Protein AF-A0A354EW04-F1 (afdb_monomer_lite)

Sequence (96 aa):
VVQPISGLGLIHLQGWSLTSPWLLAAYGLYVFVGVCWLPVVWIQYRMMKLAEQAAGQGAPLPPAYNRLFRWWFGLGWPAFAGVLGIYWLMVAKPEF

Foldseek 3Di:
DCVVVVVVVVCVVVVHDCVQPLNVLLVVLVVQLVVLVVLLVVLVVVLVVQVVVCVVVVHPRDVVNVVSVVSNVVSVVSNVVSVVSSVCSVVCVDRD

Structure (mmCIF, N/CA/C/O backbone):
data_AF-A0A354EW04-F1
#
_entry.id   AF-A0A354EW04-F1
#
loop_
_atom_site.group_PDB
_atom_site.id
_atom_site.type_symbol
_atom_site.label_atom_id
_atom_site.label_alt_id
_atom_site.label_comp_id
_atom_site.label_asym_id
_atom_site.label_entity_id
_atom_site.label_seq_id
_atom_site.pdbx_PDB_ins_code
_atom_site.Cartn_x
_atom_site.Cartn_y
_atom_site.Cartn_z
_atom_site.occupancy
_atom_site.B_iso_or_equiv
_atom_site.auth_seq_id
_atom_site.auth_comp_id
_atom_site.auth_asym_id
_atom_site.auth_atom_id
_atom_site.pdbx_PDB_model_num
ATOM 1 N N . VAL A 1 1 ? -11.551 -6.080 -19.554 1.00 48.69 1 VAL A N 1
ATOM 2 C CA . VAL A 1 1 ? -10.480 -6.949 -19.006 1.00 48.69 1 VAL A CA 1
ATOM 3 C C . VAL A 1 1 ? -9.835 -7.740 -20.150 1.00 48.69 1 VAL A C 1
ATOM 5 O O . VAL A 1 1 ? -10.047 -8.931 -20.278 1.00 48.69 1 VAL A O 1
ATOM 8 N N . VAL A 1 2 ? -9.123 -7.054 -21.053 1.00 45.81 2 VAL A N 1
ATOM 9 C CA . VAL A 1 2 ? -8.412 -7.662 -22.215 1.00 45.81 2 VAL A CA 1
ATOM 10 C C . VAL A 1 2 ? -6.963 -7.148 -22.309 1.00 45.81 2 VAL A C 1
ATOM 12 O O . VAL A 1 2 ? -6.111 -7.735 -22.964 1.00 45.81 2 VAL A O 1
ATOM 15 N N . GLN A 1 3 ? -6.671 -6.086 -21.552 1.00 47.12 3 GLN A N 1
ATOM 16 C CA . GLN A 1 3 ? -5.410 -5.352 -21.493 1.00 47.12 3 GLN A CA 1
ATOM 17 C C . GLN A 1 3 ? -4.149 -6.213 -21.272 1.00 47.12 3 GLN A C 1
ATOM 19 O O . GLN A 1 3 ? -3.142 -5.922 -21.918 1.00 47.12 3 GLN A O 1
ATOM 24 N N . PRO A 1 4 ? -4.164 -7.283 -20.446 1.00 55.03 4 PRO A N 1
ATOM 25 C CA . PRO A 1 4 ? -2.984 -8.133 -20.264 1.00 55.03 4 PRO A CA 1
ATOM 26 C C . PRO A 1 4 ? -2.630 -8.932 -21.525 1.00 55.03 4 PRO A C 1
ATOM 28 O O . PRO A 1 4 ? -1.461 -9.076 -21.868 1.00 55.03 4 PRO A O 1
ATOM 31 N N . ILE A 1 5 ? -3.649 -9.417 -22.240 1.00 59.50 5 ILE A N 1
ATOM 32 C CA . ILE A 1 5 ? -3.488 -10.281 -23.416 1.00 59.50 5 ILE A CA 1
ATOM 33 C C . ILE A 1 5 ? -3.062 -9.443 -24.623 1.00 59.50 5 ILE A C 1
ATOM 35 O O . ILE A 1 5 ? -2.144 -9.822 -25.347 1.00 59.50 5 ILE A O 1
ATOM 39 N N . SER A 1 6 ? -3.657 -8.259 -24.799 1.00 60.25 6 SER A N 1
ATOM 40 C CA . SER A 1 6 ? -3.234 -7.314 -25.839 1.00 60.25 6 SER A CA 1
ATOM 41 C C . SER A 1 6 ? -1.826 -6.762 -25.591 1.00 60.25 6 SER A C 1
ATOM 43 O O . SER A 1 6 ? -1.074 -6.575 -26.543 1.00 60.25 6 SER A O 1
ATOM 45 N N . GLY A 1 7 ? -1.442 -6.541 -24.327 1.00 56.59 7 GLY A N 1
ATOM 46 C CA . GLY A 1 7 ? -0.090 -6.102 -23.969 1.00 56.59 7 GLY A CA 1
ATOM 47 C C . GLY A 1 7 ? 0.974 -7.153 -24.295 1.00 56.59 7 GLY A C 1
ATOM 48 O O . GLY A 1 7 ? 1.984 -6.829 -24.913 1.00 56.59 7 GLY A O 1
ATOM 49 N N . LEU A 1 8 ? 0.717 -8.423 -23.961 1.00 60.03 8 LEU A N 1
ATOM 50 C CA . LEU A 1 8 ? 1.594 -9.544 -24.322 1.00 60.03 8 LEU A CA 1
ATOM 51 C C . LEU A 1 8 ? 1.682 -9.752 -25.840 1.00 60.03 8 LEU A C 1
ATOM 53 O O . LEU A 1 8 ? 2.774 -9.980 -26.358 1.00 60.03 8 LEU A O 1
ATOM 57 N N . GLY A 1 9 ? 0.559 -9.618 -26.552 1.00 61.06 9 GLY A N 1
ATOM 58 C CA . GLY A 1 9 ? 0.521 -9.697 -28.014 1.00 61.06 9 GLY A CA 1
ATOM 59 C C . GLY A 1 9 ? 1.354 -8.606 -28.692 1.00 61.06 9 GLY A C 1
ATOM 60 O O . GLY A 1 9 ? 2.096 -8.899 -29.625 1.00 61.06 9 GLY A O 1
ATOM 61 N N . LEU A 1 10 ? 1.299 -7.368 -28.187 1.00 59.69 10 LEU A N 1
ATOM 62 C CA . LEU A 1 10 ? 2.118 -6.266 -28.698 1.00 59.69 10 LEU A CA 1
ATOM 63 C C . LEU A 1 10 ? 3.611 -6.486 -28.430 1.00 59.69 10 LEU A C 1
ATOM 65 O O . LEU A 1 10 ? 4.402 -6.316 -29.346 1.00 59.69 10 LEU A O 1
ATOM 69 N N . ILE A 1 11 ? 4.001 -6.940 -27.234 1.00 57.34 11 ILE A N 1
ATOM 70 C CA . ILE A 1 11 ? 5.414 -7.213 -26.902 1.00 57.34 11 ILE A CA 1
ATOM 71 C C . ILE A 1 11 ? 6.003 -8.307 -27.811 1.00 57.34 11 ILE A C 1
ATOM 73 O O . ILE A 1 11 ? 7.131 -8.170 -28.284 1.00 57.34 11 ILE A O 1
ATOM 77 N N . HIS A 1 12 ? 5.229 -9.359 -28.107 1.00 55.97 12 HIS A N 1
ATOM 78 C CA . HIS A 1 12 ? 5.644 -10.428 -29.024 1.00 55.97 12 HIS A CA 1
ATOM 79 C C . HIS A 1 12 ? 5.742 -9.958 -30.483 1.00 55.97 12 HIS A C 1
ATOM 81 O O . HIS A 1 12 ? 6.689 -10.316 -31.178 1.00 55.97 12 HIS A O 1
ATOM 87 N N . LEU A 1 13 ? 4.794 -9.134 -30.945 1.00 56.03 13 LEU A N 1
ATOM 88 C CA . LEU A 1 13 ? 4.799 -8.585 -32.307 1.00 56.03 13 LEU A CA 1
ATOM 89 C C . LEU A 1 13 ? 5.885 -7.520 -32.519 1.00 56.03 13 LEU A C 1
ATOM 91 O O . LEU A 1 13 ? 6.317 -7.313 -33.650 1.00 56.03 13 LEU A O 1
ATOM 95 N N . GLN A 1 14 ? 6.337 -6.858 -31.452 1.00 56.38 14 GLN A N 1
ATOM 96 C CA . GLN A 1 14 ? 7.348 -5.798 -31.512 1.00 56.38 14 GLN A CA 1
ATOM 97 C C . GLN A 1 14 ? 8.792 -6.325 -31.399 1.00 56.38 14 GLN A C 1
ATOM 99 O O . GLN A 1 14 ? 9.728 -5.541 -31.536 1.00 56.38 14 GLN A O 1
ATOM 104 N N . GLY A 1 15 ? 8.993 -7.635 -31.183 1.00 52.53 15 GLY A N 1
ATOM 105 C CA . GLY A 1 15 ? 10.319 -8.274 -31.152 1.00 52.53 15 GLY A CA 1
ATOM 106 C C . GLY A 1 15 ? 11.164 -7.933 -29.919 1.00 52.53 15 GLY A C 1
ATOM 107 O O . GLY A 1 15 ? 12.386 -8.069 -29.947 1.00 52.53 15 GLY A O 1
ATOM 108 N N . TRP A 1 16 ? 10.537 -7.454 -28.844 1.00 53.34 16 TRP A N 1
ATOM 109 C CA . TRP A 1 16 ? 11.242 -7.002 -27.647 1.00 53.34 16 TRP A CA 1
ATOM 110 C C . TRP A 1 16 ? 11.607 -8.177 -26.737 1.00 53.34 16 TRP A C 1
ATOM 112 O O . TRP A 1 16 ? 10.772 -9.022 -26.415 1.00 53.34 16 TRP A O 1
ATOM 122 N N . SER A 1 17 ? 12.866 -8.216 -26.296 1.00 54.22 17 SER A N 1
ATOM 123 C CA . SER A 1 17 ? 13.331 -9.216 -25.338 1.00 54.22 17 SER A CA 1
ATOM 124 C C . SER A 1 17 ? 12.600 -9.057 -24.001 1.00 54.22 17 SER A C 1
ATOM 126 O O . SER A 1 17 ? 12.649 -7.999 -23.377 1.00 54.22 17 SER A O 1
ATOM 128 N N . LEU A 1 18 ? 11.992 -10.137 -23.501 1.00 56.59 18 LEU A N 1
ATOM 129 C CA . LEU A 1 18 ? 11.371 -10.210 -22.166 1.00 56.59 18 LEU A CA 1
ATOM 130 C C . LEU A 1 18 ? 12.373 -9.986 -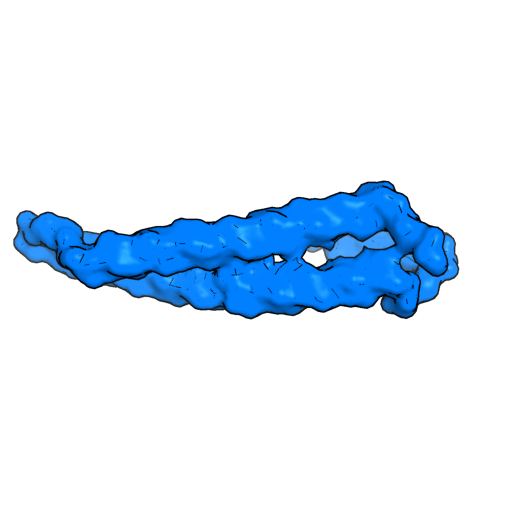21.010 1.00 56.59 18 LEU A C 1
ATOM 132 O O . LEU A 1 18 ? 11.990 -9.997 -19.843 1.00 56.59 18 LEU A O 1
ATOM 136 N N . THR A 1 19 ? 13.657 -9.795 -21.319 1.00 60.75 19 THR A N 1
ATOM 137 C CA . THR A 1 19 ? 14.736 -9.522 -20.363 1.00 60.75 19 THR A CA 1
ATOM 138 C C . THR A 1 19 ? 15.229 -8.075 -20.381 1.00 60.75 19 THR A C 1
ATOM 140 O O . THR A 1 19 ? 16.238 -7.787 -19.739 1.00 60.75 19 THR A O 1
ATOM 143 N N . SER A 1 20 ? 14.564 -7.153 -21.091 1.00 68.31 20 SER A N 1
ATOM 144 C CA . SER A 1 20 ? 14.982 -5.747 -21.098 1.00 68.31 20 SER A CA 1
ATOM 145 C C . SER A 1 20 ? 15.119 -5.200 -19.661 1.00 68.31 20 SER A C 1
ATOM 147 O O . SER A 1 20 ? 14.217 -5.416 -18.846 1.00 68.31 20 SER A O 1
ATOM 149 N N . PRO A 1 21 ? 16.201 -4.467 -19.329 1.00 74.19 21 PRO A N 1
ATOM 150 C CA . PRO A 1 21 ? 16.458 -3.981 -17.969 1.00 74.19 21 PRO A CA 1
ATOM 151 C C . PRO A 1 21 ? 15.295 -3.187 -17.358 1.00 74.19 21 PRO A C 1
ATOM 153 O O . PRO A 1 21 ? 14.979 -3.347 -16.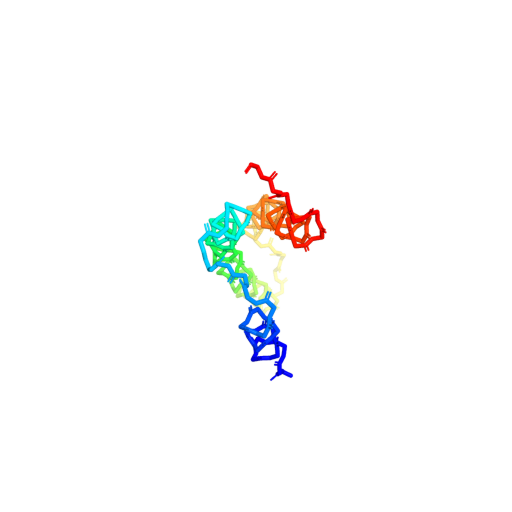179 1.00 74.19 21 PRO A O 1
ATOM 156 N N . TRP A 1 22 ? 14.598 -2.384 -18.171 1.00 73.69 22 TRP A N 1
ATOM 157 C CA . TRP A 1 22 ? 13.418 -1.631 -17.739 1.00 73.69 22 TRP A CA 1
ATOM 158 C C . TRP A 1 22 ? 12.232 -2.542 -17.371 1.00 73.69 22 TRP A C 1
ATOM 160 O O . TRP A 1 22 ? 11.465 -2.218 -16.465 1.00 73.69 22 TRP A O 1
ATOM 170 N N . LEU A 1 23 ? 12.102 -3.703 -18.024 1.00 75.38 23 LEU A N 1
ATOM 171 C CA . LEU A 1 23 ? 11.058 -4.694 -17.760 1.00 75.38 23 LEU A CA 1
ATOM 172 C C . LEU A 1 23 ? 11.349 -5.460 -16.461 1.00 75.38 23 LEU A C 1
ATOM 174 O O . LEU A 1 23 ? 10.454 -5.634 -15.637 1.00 75.38 23 LEU A O 1
ATOM 178 N N . LEU A 1 24 ? 12.614 -5.828 -16.223 1.00 82.25 24 LEU A N 1
ATOM 179 C CA . LEU A 1 24 ? 13.059 -6.411 -14.949 1.00 82.25 24 LEU A CA 1
ATOM 180 C C . LEU A 1 24 ? 12.837 -5.446 -13.775 1.00 82.25 24 LEU A C 1
ATOM 182 O O . LEU A 1 24 ? 12.323 -5.853 -12.731 1.00 82.25 24 LEU A O 1
ATOM 186 N N . ALA A 1 25 ? 13.156 -4.160 -13.958 1.00 83.12 25 ALA A N 1
ATOM 187 C CA . ALA A 1 25 ? 12.869 -3.124 -12.967 1.00 83.12 25 ALA A CA 1
ATOM 188 C C . ALA A 1 25 ? 11.357 -2.975 -12.717 1.00 83.12 25 ALA A C 1
ATOM 190 O O . ALA A 1 25 ? 10.929 -2.876 -11.564 1.00 83.12 25 ALA A O 1
ATOM 191 N N . ALA A 1 26 ? 10.536 -3.036 -13.771 1.00 81.88 26 ALA A N 1
ATOM 192 C CA . ALA A 1 26 ? 9.081 -3.007 -13.649 1.00 81.88 26 ALA A CA 1
ATOM 193 C C . ALA A 1 26 ? 8.536 -4.230 -12.891 1.00 81.88 26 ALA A C 1
ATOM 195 O O . ALA A 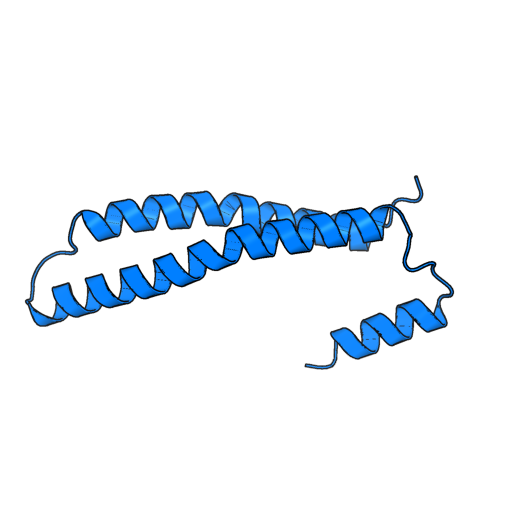1 26 ? 7.656 -4.069 -12.049 1.00 81.88 26 ALA A O 1
ATOM 196 N N . TYR A 1 27 ? 9.076 -5.434 -13.118 1.00 84.56 27 TYR A N 1
ATOM 197 C CA . TYR A 1 27 ? 8.703 -6.633 -12.358 1.00 84.56 27 TYR A CA 1
ATOM 198 C C . TYR A 1 27 ? 9.075 -6.519 -10.879 1.00 84.56 27 TYR A C 1
ATOM 200 O O . TYR A 1 27 ? 8.243 -6.811 -10.019 1.00 84.56 27 TYR A O 1
ATOM 208 N N . GLY A 1 28 ? 10.286 -6.047 -10.573 1.00 88.06 28 GLY A N 1
ATOM 209 C CA . GLY A 1 28 ? 10.715 -5.807 -9.194 1.00 88.06 28 GLY A CA 1
ATOM 210 C C . GLY A 1 28 ? 9.807 -4.803 -8.480 1.00 88.06 28 GLY A C 1
ATOM 211 O O . GLY A 1 28 ? 9.334 -5.068 -7.373 1.00 88.06 28 GLY A O 1
ATOM 212 N N . LEU A 1 29 ? 9.483 -3.691 -9.146 1.00 87.19 29 LEU A N 1
ATOM 213 C CA . LEU A 1 29 ? 8.534 -2.707 -8.627 1.00 87.19 29 LEU A CA 1
ATOM 214 C C . LEU A 1 29 ? 7.125 -3.282 -8.478 1.00 87.19 29 LEU A C 1
ATOM 216 O O . LEU A 1 29 ? 6.456 -2.982 -7.495 1.00 87.19 29 LEU A O 1
ATOM 220 N N . TYR A 1 30 ? 6.671 -4.129 -9.399 1.00 86.31 30 TYR A N 1
ATOM 221 C CA . TYR A 1 30 ? 5.350 -4.752 -9.316 1.00 86.31 30 TYR A CA 1
ATOM 222 C C . TYR A 1 30 ? 5.234 -5.678 -8.103 1.00 86.31 30 TYR A C 1
ATOM 224 O O . TYR A 1 30 ? 4.257 -5.601 -7.356 1.00 86.31 30 TYR A O 1
ATOM 232 N N . VAL A 1 31 ? 6.254 -6.505 -7.854 1.00 90.94 31 VAL A N 1
ATOM 233 C CA . VAL A 1 31 ? 6.321 -7.344 -6.648 1.00 90.94 31 VAL A CA 1
ATOM 234 C C . VAL A 1 31 ? 6.363 -6.472 -5.394 1.00 90.94 31 VAL A C 1
ATOM 236 O O . VAL A 1 31 ? 5.609 -6.728 -4.457 1.00 90.94 31 VAL A O 1
ATOM 239 N N . PHE A 1 32 ? 7.176 -5.412 -5.387 1.00 89.94 32 PHE A N 1
ATOM 240 C CA . PHE A 1 32 ? 7.250 -4.468 -4.270 1.00 89.94 32 PHE A CA 1
ATOM 241 C C . PHE A 1 32 ? 5.891 -3.819 -3.969 1.00 89.94 32 PHE A C 1
ATOM 243 O O . PHE A 1 32 ? 5.426 -3.860 -2.831 1.00 89.94 32 PHE A O 1
ATOM 250 N N . VAL A 1 33 ? 5.209 -3.296 -4.992 1.00 89.75 33 VAL A N 1
ATOM 251 C CA . VAL A 1 33 ? 3.859 -2.729 -4.867 1.00 89.75 33 VAL A CA 1
ATOM 252 C C . VAL A 1 33 ? 2.884 -3.776 -4.337 1.00 89.75 33 VAL A C 1
ATOM 254 O O . VAL A 1 33 ? 2.125 -3.474 -3.420 1.00 89.75 33 VAL A O 1
ATOM 257 N N . GLY A 1 34 ? 2.926 -5.007 -4.853 1.00 87.62 34 GLY A N 1
ATOM 258 C CA . GLY A 1 34 ? 2.083 -6.106 -4.379 1.00 87.62 34 GLY A CA 1
ATOM 259 C C . GLY A 1 34 ? 2.299 -6.424 -2.897 1.00 87.62 34 GLY A C 1
ATOM 260 O O . GLY A 1 34 ? 1.333 -6.541 -2.140 1.00 87.62 34 GLY A O 1
ATOM 261 N N . VAL A 1 35 ? 3.557 -6.486 -2.455 1.00 91.50 35 VAL A N 1
ATOM 262 C CA . VAL A 1 35 ? 3.919 -6.706 -1.045 1.00 91.50 35 VAL A CA 1
ATOM 263 C C . VAL A 1 35 ? 3.471 -5.539 -0.165 1.00 91.50 35 VAL A C 1
ATOM 265 O O . VAL A 1 35 ? 3.000 -5.773 0.944 1.00 91.50 35 VAL A O 1
ATOM 268 N N . CYS A 1 36 ? 3.551 -4.296 -0.643 1.00 88.50 36 CYS A N 1
ATOM 269 C CA . CYS A 1 36 ? 3.022 -3.135 0.078 1.00 88.50 36 CYS A CA 1
ATOM 270 C C . CYS A 1 36 ? 1.486 -3.088 0.089 1.00 88.50 36 CYS A C 1
ATOM 272 O O . CYS A 1 36 ? 0.898 -2.565 1.034 1.00 88.50 36 CYS A O 1
ATOM 274 N N . TRP A 1 37 ? 0.826 -3.646 -0.927 1.00 88.75 37 TRP A N 1
ATOM 275 C CA . TRP A 1 37 ? -0.627 -3.609 -1.090 1.00 88.75 37 TRP A CA 1
ATOM 276 C C . TRP A 1 37 ? -1.362 -4.674 -0.264 1.00 88.75 37 TRP A C 1
ATOM 278 O O . TRP A 1 37 ? -2.421 -4.392 0.297 1.00 88.75 37 TRP A O 1
ATOM 288 N N . LEU A 1 38 ? -0.806 -5.879 -0.107 1.00 89.25 38 LEU A N 1
ATOM 289 C CA . LEU A 1 38 ? -1.444 -6.941 0.689 1.00 89.25 38 LEU A CA 1
ATOM 290 C C . LEU A 1 38 ? -1.751 -6.518 2.148 1.00 89.25 38 LEU A C 1
ATOM 292 O O . LEU A 1 38 ? -2.885 -6.713 2.600 1.00 89.25 38 LEU A O 1
ATOM 296 N N . PRO A 1 39 ? -0.822 -5.880 2.893 1.00 89.19 39 PRO A N 1
ATOM 297 C CA . PRO A 1 39 ? -1.109 -5.359 4.225 1.00 89.19 39 PRO A CA 1
ATOM 298 C C . PRO A 1 39 ? -2.174 -4.260 4.217 1.00 89.19 39 PRO A C 1
ATOM 300 O O . PRO A 1 39 ? -2.968 -4.185 5.151 1.00 89.19 39 PRO A O 1
ATOM 303 N N . VAL A 1 40 ? -2.224 -3.425 3.173 1.00 91.25 40 VAL A N 1
ATOM 304 C CA . VAL A 1 40 ? -3.221 -2.349 3.030 1.00 91.25 40 VAL A CA 1
ATOM 305 C C . VAL A 1 40 ? -4.631 -2.933 2.998 1.00 91.25 40 VAL A C 1
ATOM 307 O O . VAL A 1 40 ? -5.483 -2.479 3.763 1.00 91.25 40 VAL A O 1
ATOM 310 N N . VAL A 1 41 ? -4.864 -3.978 2.197 1.00 90.69 41 VAL A N 1
ATOM 311 C CA . VAL A 1 41 ? -6.170 -4.660 2.115 1.00 90.69 41 VAL A CA 1
ATOM 312 C C . VAL A 1 41 ? -6.550 -5.292 3.453 1.00 90.69 41 VAL A C 1
ATOM 314 O O . VAL A 1 41 ? -7.681 -5.148 3.921 1.00 90.69 41 VAL A O 1
ATOM 317 N N . TRP A 1 42 ? -5.597 -5.949 4.117 1.00 92.12 42 TRP A N 1
ATOM 318 C CA . TRP A 1 42 ? -5.842 -6.528 5.437 1.00 92.12 42 TRP A CA 1
ATOM 319 C C . TRP A 1 42 ? -6.193 -5.461 6.485 1.00 92.12 42 TRP A C 1
ATOM 321 O O . TRP A 1 42 ? -7.111 -5.653 7.290 1.00 92.12 42 TRP A O 1
ATOM 331 N N . ILE A 1 43 ? -5.511 -4.311 6.459 1.00 92.62 43 ILE A N 1
ATOM 332 C CA . ILE A 1 43 ? -5.825 -3.181 7.337 1.00 92.62 43 ILE A CA 1
ATOM 333 C C . ILE A 1 43 ? -7.228 -2.638 7.037 1.00 92.62 43 ILE A C 1
ATOM 335 O O . ILE A 1 43 ? -7.984 -2.415 7.983 1.00 92.62 43 ILE A O 1
ATOM 339 N N . GLN A 1 44 ? -7.603 -2.479 5.764 1.00 91.69 44 GLN A N 1
ATOM 340 C CA . GLN A 1 44 ? -8.942 -2.019 5.372 1.00 91.69 44 GLN A CA 1
ATOM 341 C C . GLN A 1 44 ? -10.037 -2.936 5.923 1.00 91.69 44 GLN A C 1
ATOM 343 O O . GLN A 1 44 ? -10.978 -2.455 6.555 1.00 91.69 44 GLN A O 1
ATOM 348 N N . TYR A 1 45 ? -9.874 -4.252 5.774 1.00 93.56 45 TYR A N 1
ATOM 349 C CA . TYR A 1 45 ? -10.815 -5.228 6.326 1.00 93.56 45 TYR A CA 1
ATOM 350 C C . TYR A 1 45 ? -10.918 -5.136 7.857 1.00 93.56 45 TYR A C 1
ATOM 352 O O . TYR A 1 45 ? -12.006 -5.137 8.436 1.00 93.56 45 TYR A O 1
ATOM 360 N N . ARG A 1 46 ? -9.781 -4.999 8.546 1.00 93.19 46 ARG A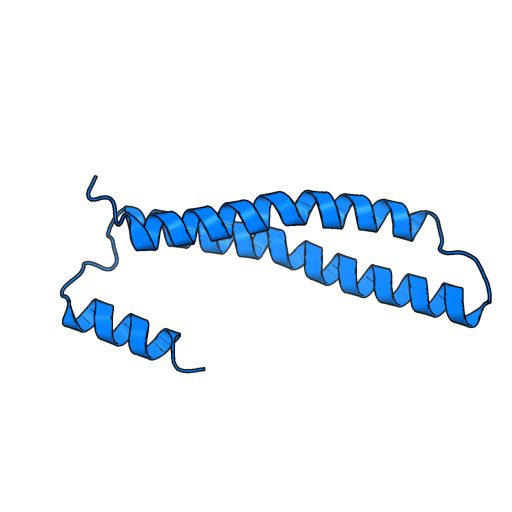 N 1
ATOM 361 C CA . ARG A 1 46 ? -9.757 -4.867 10.008 1.00 93.19 46 ARG A CA 1
ATOM 362 C C . ARG A 1 46 ? -10.417 -3.569 10.480 1.00 93.19 46 ARG A C 1
ATOM 364 O O . ARG A 1 46 ? -11.119 -3.574 11.489 1.00 93.19 46 ARG A O 1
ATOM 371 N N . MET A 1 47 ? -10.190 -2.470 9.768 1.00 92.25 47 MET A N 1
ATOM 372 C CA . MET A 1 47 ? -10.802 -1.173 10.052 1.00 92.25 47 MET A CA 1
ATOM 373 C C . MET A 1 47 ? -12.318 -1.207 9.854 1.00 92.25 47 MET A C 1
ATOM 375 O O . MET A 1 47 ? -13.032 -0.713 10.723 1.00 92.25 47 MET A O 1
ATOM 379 N N . MET A 1 48 ? -12.800 -1.847 8.782 1.00 93.19 48 MET A N 1
ATOM 380 C CA . MET A 1 48 ? -14.228 -2.092 8.550 1.00 93.19 48 MET A CA 1
ATOM 381 C C . MET A 1 48 ? -14.854 -2.825 9.742 1.00 93.19 48 MET A C 1
ATOM 383 O O . MET A 1 48 ? -15.815 -2.332 10.322 1.00 93.19 48 MET A O 1
ATOM 387 N N . LYS A 1 49 ? -14.255 -3.939 10.182 1.00 93.38 49 LYS A N 1
ATOM 388 C CA . LYS A 1 49 ? -14.767 -4.713 11.324 1.00 93.38 49 LYS A CA 1
ATOM 389 C C . LYS A 1 49 ? -14.826 -3.894 12.620 1.00 93.38 49 LYS A C 1
ATOM 391 O O . LYS A 1 49 ? -15.776 -4.016 13.387 1.00 93.38 49 LYS A O 1
ATOM 396 N N . LEU A 1 50 ? -13.816 -3.059 12.879 1.00 90.88 50 LEU A N 1
ATOM 397 C CA . LEU A 1 50 ? -13.805 -2.173 14.051 1.00 90.88 50 LEU A CA 1
ATOM 398 C C . LEU A 1 50 ? -14.887 -1.090 13.964 1.00 90.88 50 LEU A C 1
ATOM 400 O O . LEU A 1 50 ? -15.496 -0.760 14.979 1.00 90.88 50 LEU A O 1
ATOM 404 N N . ALA A 1 51 ? -15.128 -0.549 12.770 1.00 91.44 51 ALA A N 1
ATOM 405 C CA . ALA A 1 51 ? -16.181 0.432 12.542 1.00 91.44 51 ALA A CA 1
ATOM 406 C C . ALA A 1 51 ? -17.578 -0.188 12.712 1.00 91.44 51 ALA A C 1
ATOM 408 O O . ALA A 1 51 ? -18.416 0.404 13.385 1.00 91.44 51 ALA A O 1
ATOM 409 N N . GLU A 1 52 ? -17.811 -1.397 12.192 1.00 93.00 52 GLU A N 1
ATOM 410 C CA . GLU A 1 52 ? -19.070 -2.134 12.383 1.00 93.00 52 GLU A CA 1
ATOM 411 C C . GLU A 1 52 ? -19.351 -2.419 13.862 1.00 93.00 52 GLU A C 1
ATOM 413 O O . GLU A 1 52 ? -20.466 -2.210 14.337 1.00 93.00 52 GLU A O 1
ATOM 418 N N . GLN A 1 53 ? -18.334 -2.847 14.615 1.00 91.44 53 GLN A N 1
ATOM 419 C CA . GLN A 1 53 ? -18.468 -3.091 16.053 1.00 91.44 53 GLN A CA 1
ATOM 420 C C . GLN A 1 53 ? -18.801 -1.814 16.831 1.00 91.44 53 GLN A C 1
ATOM 422 O O . GLN A 1 53 ? -19.669 -1.841 17.702 1.00 91.44 53 GLN A O 1
ATOM 427 N N . ALA A 1 54 ? -18.132 -0.702 16.512 1.00 90.88 54 ALA A N 1
ATOM 428 C CA . ALA A 1 54 ? -18.394 0.590 17.139 1.00 90.88 54 ALA A CA 1
ATOM 429 C C . ALA A 1 54 ? -19.807 1.099 16.807 1.00 90.88 54 ALA A C 1
ATOM 431 O O . ALA A 1 54 ? -20.537 1.520 17.705 1.00 90.88 54 ALA A O 1
ATOM 432 N N . ALA A 1 55 ? -20.226 0.968 15.544 1.00 90.69 55 ALA A N 1
ATOM 433 C CA . ALA A 1 55 ? -21.561 1.342 15.085 1.00 90.69 55 ALA A CA 1
ATOM 434 C C . ALA A 1 55 ? -22.662 0.527 15.783 1.00 90.69 55 ALA A C 1
ATOM 436 O O . ALA A 1 55 ? -23.646 1.103 16.241 1.00 90.69 55 ALA A O 1
ATOM 437 N N . GLY A 1 56 ? -22.475 -0.789 15.937 1.00 91.56 56 GLY A N 1
ATOM 438 C CA . GLY A 1 56 ? -23.432 -1.660 16.629 1.00 91.56 56 GLY A CA 1
ATOM 439 C C . GLY A 1 56 ? -23.576 -1.375 18.129 1.00 91.56 56 GLY A C 1
ATOM 440 O O . GLY A 1 56 ? -24.611 -1.682 18.711 1.00 91.56 56 GLY A O 1
ATOM 441 N N . GLN A 1 57 ? -22.562 -0.773 18.756 1.00 88.75 57 GLN A N 1
ATOM 442 C CA . GLN A 1 57 ? -22.569 -0.412 20.180 1.00 88.75 57 GLN A CA 1
ATOM 443 C C . GLN A 1 57 ? -22.911 1.067 20.425 1.00 88.75 57 GLN A C 1
ATOM 445 O O . GLN A 1 57 ? -22.948 1.496 21.576 1.00 88.75 57 GLN A O 1
ATOM 450 N N . GLY A 1 58 ? -23.122 1.863 19.367 1.00 85.00 58 GLY A N 1
ATOM 451 C CA . GLY A 1 58 ? -23.269 3.319 19.478 1.00 85.00 58 GLY A CA 1
ATOM 452 C C . GLY A 1 58 ? -22.041 4.007 20.092 1.00 85.00 58 GLY A C 1
ATOM 453 O O . GLY A 1 58 ? -22.152 5.096 20.652 1.00 85.00 58 GLY A O 1
ATO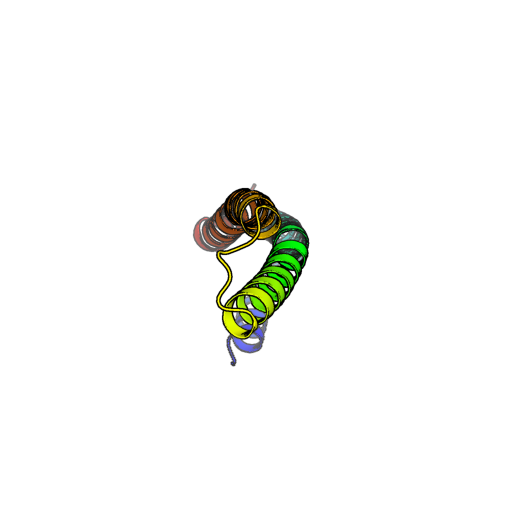M 454 N N . ALA A 1 59 ? -20.878 3.357 20.029 1.00 86.50 59 ALA A N 1
ATOM 455 C CA . ALA A 1 59 ? -19.646 3.805 20.656 1.00 86.50 59 ALA A CA 1
ATOM 456 C C . ALA A 1 59 ? -18.761 4.558 19.646 1.00 86.50 59 ALA A C 1
ATOM 458 O O . ALA A 1 59 ? -18.809 4.281 18.444 1.00 86.50 59 ALA A O 1
ATOM 459 N N . PRO A 1 60 ? -17.913 5.495 20.101 1.00 88.25 60 PRO A N 1
ATOM 460 C CA . PRO A 1 60 ? -16.932 6.130 19.230 1.00 88.25 60 PRO A CA 1
ATOM 461 C C . PRO A 1 60 ? -15.899 5.118 18.708 1.00 88.25 60 PRO A C 1
ATOM 463 O O . PRO A 1 60 ? -15.631 4.086 19.325 1.00 88.25 60 PRO A O 1
ATOM 466 N N . LEU A 1 61 ? -15.281 5.446 17.568 1.00 88.31 61 LEU A N 1
ATOM 467 C CA . LEU A 1 61 ? -14.251 4.615 16.942 1.00 88.31 61 LEU A CA 1
ATOM 468 C C . LEU A 1 61 ? -13.091 4.341 17.918 1.00 88.31 61 LEU A C 1
ATOM 470 O O . LEU A 1 61 ? -12.518 5.282 18.477 1.00 88.31 61 LEU A O 1
ATOM 474 N N . PRO A 1 62 ? -12.697 3.070 18.110 1.00 88.62 62 PRO A N 1
ATOM 475 C CA . PRO A 1 62 ? -11.672 2.722 19.079 1.00 88.62 62 PRO A CA 1
ATOM 476 C C . PRO A 1 62 ? -10.292 3.253 18.649 1.00 88.62 62 PRO A C 1
ATOM 478 O O . PRO A 1 62 ? -9.981 3.266 17.456 1.00 88.62 62 PRO A O 1
ATOM 481 N N . PRO A 1 63 ? -9.383 3.579 19.590 1.00 89.00 63 PRO A N 1
ATOM 482 C CA . PRO A 1 63 ? -8.022 4.041 19.277 1.00 89.00 63 PRO A CA 1
ATOM 483 C C . PRO A 1 63 ? -7.221 3.094 18.364 1.00 89.00 63 PRO A C 1
ATOM 485 O O . PRO A 1 63 ? -6.322 3.520 17.636 1.00 89.00 63 PRO A O 1
ATOM 488 N N . ALA A 1 64 ? -7.560 1.799 18.370 1.00 89.44 64 ALA A N 1
ATOM 489 C CA . ALA A 1 64 ? -7.001 0.805 17.457 1.00 89.44 64 ALA A CA 1
ATOM 490 C C . ALA A 1 64 ? -7.266 1.133 15.974 1.00 89.44 64 ALA A C 1
ATOM 492 O O . ALA A 1 64 ? -6.383 0.900 15.147 1.00 89.44 64 ALA A O 1
ATOM 493 N N . TYR A 1 65 ? -8.422 1.721 15.648 1.00 92.12 65 TYR A N 1
ATOM 494 C CA . TYR A 1 65 ? -8.761 2.181 14.299 1.00 92.12 65 TYR A CA 1
ATOM 495 C C . TYR A 1 65 ? -7.797 3.279 13.836 1.00 92.12 65 TYR A C 1
ATOM 497 O O . TYR A 1 65 ? -7.207 3.174 12.765 1.00 92.12 65 TYR A O 1
ATOM 505 N N . ASN A 1 66 ? -7.542 4.279 14.685 1.00 88.94 66 ASN A N 1
ATOM 506 C CA . ASN A 1 66 ? -6.634 5.386 14.361 1.00 88.94 66 ASN A CA 1
ATOM 507 C C . ASN A 1 66 ? -5.189 4.910 14.152 1.00 88.94 66 ASN A C 1
ATOM 509 O O . ASN A 1 66 ? -4.488 5.404 13.267 1.00 88.94 66 ASN A O 1
ATOM 513 N N . ARG A 1 67 ? -4.732 3.918 14.930 1.00 91.75 67 ARG A N 1
ATOM 514 C CA . ARG A 1 67 ? -3.410 3.300 14.724 1.00 91.75 67 ARG A CA 1
ATOM 515 C C . ARG A 1 67 ? -3.321 2.608 13.366 1.00 91.75 67 ARG A C 1
ATOM 517 O O . ARG A 1 67 ? -2.336 2.794 12.660 1.00 91.75 67 ARG A O 1
ATOM 524 N N . LEU A 1 68 ? -4.340 1.830 13.008 1.00 91.75 68 LEU A N 1
ATOM 525 C CA . LEU A 1 68 ? -4.417 1.143 11.718 1.00 91.75 68 LEU A CA 1
ATOM 526 C C . LEU A 1 68 ? -4.482 2.128 10.552 1.00 91.75 68 LEU A C 1
ATOM 528 O O . LEU A 1 68 ? -3.755 1.948 9.582 1.00 91.75 68 LEU A O 1
ATOM 532 N N . PHE A 1 69 ? -5.257 3.203 10.685 1.00 91.12 69 PHE A N 1
ATOM 533 C CA . PHE A 1 69 ? -5.350 4.253 9.675 1.00 91.12 69 PHE A CA 1
ATOM 534 C C . PHE A 1 69 ? -3.987 4.888 9.366 1.00 91.12 69 PHE A C 1
ATOM 536 O O . PHE A 1 69 ? -3.648 5.079 8.202 1.00 91.12 69 PHE A O 1
ATOM 543 N N . ARG A 1 70 ? -3.157 5.149 10.386 1.00 91.31 70 ARG A N 1
ATOM 544 C CA . ARG A 1 70 ? -1.795 5.676 10.183 1.00 91.31 70 ARG A CA 1
ATOM 545 C C . ARG A 1 70 ? -0.898 4.705 9.415 1.00 91.31 70 ARG A C 1
ATOM 547 O O . ARG A 1 70 ? -0.165 5.136 8.531 1.00 91.31 70 ARG A O 1
ATOM 554 N N . TRP A 1 71 ? -0.964 3.411 9.733 1.00 92.19 71 TRP A N 1
ATOM 555 C CA . TRP A 1 71 ? -0.225 2.377 8.997 1.00 92.19 71 TRP A CA 1
ATOM 556 C C . TRP A 1 71 ? -0.715 2.238 7.557 1.00 92.19 71 TRP A C 1
ATOM 558 O O . TRP A 1 71 ? 0.102 2.183 6.643 1.00 92.19 71 TRP A O 1
ATOM 568 N N . TRP A 1 72 ? -2.033 2.235 7.352 1.00 92.38 72 TRP A N 1
ATOM 569 C CA . TRP A 1 72 ? -2.656 2.212 6.029 1.00 92.38 72 TRP A CA 1
ATOM 570 C C . TRP A 1 72 ? -2.203 3.400 5.179 1.00 92.38 72 TRP A C 1
ATOM 572 O O . TRP A 1 72 ? -1.761 3.216 4.048 1.00 92.38 72 TRP A O 1
ATOM 582 N N . PHE A 1 73 ? -2.224 4.604 5.756 1.00 90.19 73 PHE A N 1
ATOM 583 C CA . PHE A 1 73 ? -1.777 5.816 5.080 1.00 90.19 73 PHE A CA 1
ATOM 584 C C . PHE A 1 73 ? -0.286 5.750 4.732 1.00 90.19 73 PHE A C 1
ATOM 586 O O . PHE A 1 73 ? 0.099 6.040 3.603 1.00 90.19 73 PHE A O 1
ATOM 593 N N . GLY A 1 74 ? 0.552 5.308 5.677 1.00 91.19 74 GLY A N 1
ATOM 594 C CA . GLY A 1 74 ? 1.991 5.157 5.465 1.00 91.19 74 GLY A CA 1
ATOM 595 C C . GLY A 1 74 ? 2.348 4.136 4.384 1.00 91.19 74 GLY A C 1
ATOM 596 O O . GLY A 1 74 ? 3.254 4.391 3.602 1.00 91.19 74 GLY A O 1
ATOM 597 N N . LEU A 1 75 ? 1.627 3.014 4.299 1.00 88.81 75 LEU A N 1
ATOM 598 C CA . LEU A 1 75 ? 1.843 1.970 3.286 1.00 88.81 75 LEU A CA 1
ATOM 599 C C . LEU A 1 75 ? 1.287 2.333 1.903 1.00 88.81 75 LEU A C 1
ATOM 601 O O . LEU A 1 75 ? 1.792 1.843 0.891 1.00 88.81 75 LEU A O 1
ATOM 605 N N . GLY A 1 76 ? 0.284 3.212 1.846 1.00 87.62 76 GLY A N 1
ATOM 606 C CA . GLY A 1 76 ? -0.256 3.719 0.585 1.00 87.62 76 GLY A CA 1
ATOM 607 C C . GLY A 1 76 ? 0.776 4.499 -0.233 1.00 87.62 76 GLY A C 1
ATOM 608 O O . GLY A 1 76 ? 0.825 4.351 -1.452 1.00 87.62 76 GLY A O 1
ATOM 609 N N . TRP A 1 77 ? 1.647 5.270 0.426 1.00 90.69 77 TRP A N 1
ATOM 610 C CA . TRP A 1 77 ? 2.679 6.074 -0.240 1.00 90.69 77 TRP A CA 1
ATOM 611 C C . TRP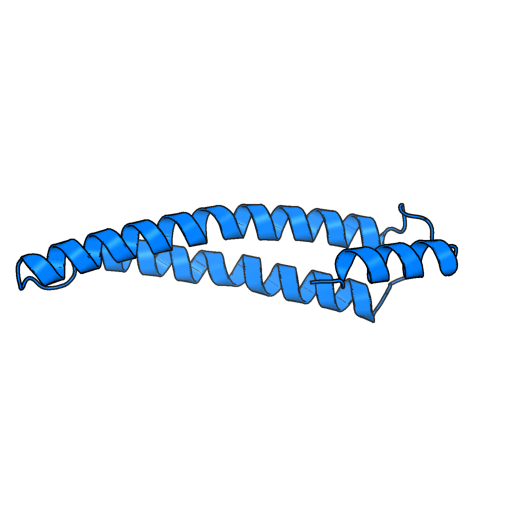 A 1 77 ? 3.706 5.236 -1.028 1.00 90.69 77 TRP A C 1
ATOM 613 O O . TRP A 1 77 ? 3.860 5.493 -2.223 1.00 90.69 77 TRP A O 1
ATOM 623 N N . PRO A 1 78 ? 4.371 4.214 -0.443 1.00 89.06 78 PRO A N 1
ATOM 624 C CA . PRO A 1 78 ? 5.262 3.312 -1.174 1.00 89.06 78 PRO A CA 1
ATOM 625 C C . PRO A 1 78 ? 4.580 2.595 -2.339 1.00 89.06 78 PRO A C 1
ATOM 627 O O . PRO A 1 78 ? 5.161 2.492 -3.418 1.00 89.06 78 PRO A O 1
ATOM 630 N N . ALA A 1 79 ? 3.339 2.132 -2.147 1.00 87.69 79 ALA A N 1
ATOM 631 C CA . ALA A 1 79 ? 2.591 1.456 -3.202 1.00 87.69 79 ALA A CA 1
ATOM 632 C C . ALA A 1 79 ? 2.291 2.407 -4.373 1.00 87.69 79 ALA A C 1
ATOM 634 O O . ALA A 1 79 ? 2.526 2.060 -5.529 1.00 87.69 79 ALA A O 1
ATOM 635 N N . PHE A 1 80 ? 1.834 3.629 -4.087 1.00 89.06 80 PHE A N 1
ATOM 636 C CA . PHE A 1 80 ? 1.535 4.628 -5.114 1.00 89.06 80 PHE A CA 1
ATOM 637 C C . PHE A 1 80 ? 2.793 5.079 -5.867 1.00 89.06 80 PHE A C 1
ATOM 639 O O . PHE A 1 80 ? 2.800 5.115 -7.098 1.00 89.06 80 PHE A O 1
ATOM 646 N N . ALA A 1 81 ? 3.880 5.350 -5.141 1.00 90.25 81 ALA A N 1
ATOM 647 C CA . ALA A 1 81 ? 5.169 5.687 -5.736 1.00 90.25 81 ALA A CA 1
ATOM 648 C C . ALA A 1 81 ? 5.698 4.555 -6.633 1.00 90.25 81 ALA A C 1
ATOM 650 O O . ALA A 1 81 ? 6.203 4.821 -7.723 1.00 90.25 81 ALA A O 1
ATOM 651 N N . GLY A 1 82 ? 5.527 3.295 -6.221 1.00 89.00 82 GLY A N 1
ATOM 652 C CA . GLY A 1 82 ? 5.906 2.143 -7.035 1.00 89.00 82 GLY A CA 1
ATOM 653 C C . GLY A 1 82 ? 5.106 2.043 -8.337 1.00 89.00 82 GLY A C 1
ATOM 654 O O . GLY A 1 82 ? 5.696 1.819 -9.391 1.00 89.00 82 GLY A O 1
ATOM 655 N N . VAL A 1 83 ? 3.792 2.293 -8.304 1.00 87.56 83 VAL A N 1
ATOM 656 C CA . VAL A 1 83 ? 2.955 2.331 -9.521 1.00 87.56 83 VAL A CA 1
ATOM 657 C C . VAL A 1 83 ? 3.384 3.462 -10.458 1.00 87.56 83 VAL A C 1
ATOM 659 O O . VAL A 1 83 ? 3.493 3.240 -11.664 1.00 87.56 83 VAL A O 1
ATOM 662 N N . LEU A 1 84 ? 3.685 4.650 -9.923 1.00 89.88 84 LEU A N 1
ATOM 663 C CA . LEU A 1 84 ? 4.234 5.753 -10.719 1.00 89.88 84 LEU A CA 1
ATOM 664 C C . LEU A 1 84 ? 5.584 5.388 -11.348 1.00 89.88 84 LEU A C 1
ATOM 666 O O . LEU A 1 84 ? 5.808 5.700 -12.514 1.00 89.88 84 LEU A O 1
ATOM 670 N N . GLY A 1 85 ? 6.454 4.688 -10.614 1.00 87.56 85 GLY A N 1
ATOM 671 C CA . GLY A 1 85 ? 7.723 4.177 -11.135 1.00 87.56 85 GLY A CA 1
ATOM 672 C C . GLY A 1 85 ? 7.536 3.178 -12.280 1.00 87.56 85 GLY A C 1
ATOM 673 O O . GLY A 1 85 ? 8.198 3.298 -13.309 1.00 87.56 85 GLY A O 1
ATOM 674 N N . ILE A 1 86 ? 6.591 2.238 -12.149 1.00 85.00 86 ILE A N 1
ATOM 675 C CA . ILE A 1 86 ? 6.237 1.292 -13.224 1.00 85.00 86 ILE A CA 1
ATOM 676 C C . ILE A 1 86 ? 5.736 2.050 -14.452 1.00 85.00 86 ILE A C 1
ATOM 678 O O . ILE A 1 86 ? 6.193 1.790 -15.564 1.00 85.00 86 ILE A O 1
ATOM 682 N N . TYR A 1 87 ? 4.822 3.002 -14.259 1.00 83.62 87 TYR A N 1
ATOM 683 C CA . TYR A 1 87 ? 4.295 3.813 -15.352 1.00 83.62 87 TYR A CA 1
ATOM 684 C C . TYR A 1 87 ? 5.405 4.608 -16.047 1.00 83.62 87 TYR A C 1
ATOM 686 O O . TYR A 1 87 ? 5.489 4.614 -17.274 1.00 83.62 87 TYR A O 1
ATOM 694 N N . TRP A 1 88 ? 6.302 5.223 -15.276 1.00 85.25 88 TRP A N 1
ATOM 695 C CA . TRP A 1 88 ? 7.449 5.938 -15.821 1.00 85.25 88 TRP A CA 1
ATOM 696 C C . TRP A 1 88 ? 8.353 5.015 -16.644 1.00 85.25 88 TRP A C 1
ATOM 698 O O . TRP A 1 88 ? 8.709 5.376 -17.762 1.00 85.25 88 TRP A O 1
ATOM 708 N N . LEU A 1 89 ? 8.649 3.802 -16.165 1.00 80.94 89 LEU A N 1
ATOM 709 C CA . LEU A 1 89 ? 9.421 2.811 -16.925 1.00 80.94 89 LEU A CA 1
ATOM 710 C C . LEU A 1 89 ? 8.721 2.399 -18.227 1.00 80.94 89 LEU A C 1
ATOM 712 O O . LEU A 1 89 ? 9.386 2.256 -19.251 1.00 80.94 89 LEU A O 1
ATOM 716 N N . MET A 1 90 ? 7.393 2.255 -18.214 1.00 80.31 90 MET A N 1
ATOM 717 C CA . MET A 1 90 ? 6.605 1.936 -19.411 1.00 80.31 90 MET A CA 1
ATOM 718 C C . MET A 1 90 ? 6.596 3.066 -20.448 1.00 80.31 90 MET A C 1
ATOM 720 O O . MET A 1 90 ? 6.466 2.791 -21.641 1.00 80.31 90 MET A O 1
ATOM 724 N N . VAL A 1 91 ? 6.713 4.325 -20.014 1.00 78.56 91 VAL A N 1
ATOM 725 C CA . VAL A 1 91 ? 6.737 5.496 -20.905 1.00 78.56 91 VAL A CA 1
ATOM 726 C C . VAL A 1 91 ? 8.150 5.777 -21.404 1.00 78.56 91 VAL A C 1
ATOM 728 O O . VAL A 1 91 ? 8.363 5.880 -22.611 1.00 78.56 91 VAL A O 1
ATOM 731 N N . ALA A 1 92 ? 9.108 5.890 -20.485 1.00 79.31 92 ALA A N 1
ATOM 732 C CA . ALA A 1 92 ? 10.488 6.239 -20.790 1.00 79.31 92 ALA A CA 1
ATOM 733 C C . ALA A 1 92 ? 11.223 5.109 -21.520 1.00 79.31 92 ALA A C 1
ATOM 735 O O . ALA A 1 92 ? 12.107 5.406 -22.317 1.00 79.31 92 ALA A O 1
ATOM 736 N N . LYS A 1 93 ? 10.854 3.841 -21.256 1.00 69.94 93 LYS A N 1
ATOM 737 C CA . LYS A 1 93 ? 11.461 2.619 -21.823 1.00 69.94 93 LYS A CA 1
ATOM 738 C C . LYS A 1 93 ? 12.984 2.757 -21.971 1.00 69.94 93 LYS A C 1
ATOM 740 O O . LYS A 1 93 ? 13.487 2.646 -23.086 1.00 69.94 93 LYS A O 1
ATOM 745 N N . PRO A 1 94 ? 13.708 3.074 -20.879 1.00 67.38 94 PRO A N 1
ATOM 746 C CA . PRO A 1 94 ? 15.124 3.388 -20.967 1.00 67.38 94 PRO A CA 1
ATOM 747 C C . PRO A 1 94 ? 15.902 2.182 -21.502 1.00 67.38 94 PRO A C 1
ATOM 749 O O . PRO A 1 94 ? 15.837 1.083 -20.944 1.00 67.38 94 PRO A O 1
ATOM 752 N N . GLU A 1 95 ? 16.631 2.407 -22.590 1.00 59.44 95 GLU A N 1
ATOM 753 C CA . GLU A 1 95 ? 17.661 1.506 -23.095 1.00 59.44 95 GLU A CA 1
ATOM 754 C C . GLU A 1 95 ? 18.955 1.880 -22.361 1.00 59.44 95 GLU A C 1
ATOM 756 O O . GLU A 1 95 ? 19.623 2.844 -22.728 1.00 59.44 95 GLU A O 1
ATOM 761 N N . PHE A 1 96 ? 19.221 1.218 -21.231 1.00 57.94 96 PHE A N 1
ATOM 762 C CA . PHE A 1 96 ? 20.509 1.325 -20.536 1.00 57.94 96 PHE A CA 1
ATOM 763 C C . PHE A 1 96 ? 21.597 0.566 -21.293 1.00 57.94 96 PHE A C 1
ATOM 765 O O . PHE A 1 96 ? 21.279 -0.536 -21.801 1.00 57.94 96 PHE A O 1
#

pLDDT: mean 80.55, std 14.16, range [45.81, 93.56]

Secondary structure (DSSP, 8-state):
--HHHHHHHHHHHTT--TT-HHHHHHHHHHHHHHHHHHHHHHHHHHHHHHHHHHHHTTPPPPHHHHHHHHHHHHHHHHHHHHHHHHHHHHHH----

Radius of gyration: 19.36 Å; chains: 1; bounding box: 44×17×53 Å